Protein AF-A0A2P8MEK3-F1 (afdb_monomer_lite)

Structure (mmCIF, N/CA/C/O backbone):
data_AF-A0A2P8MEK3-F1
#
_entry.id   AF-A0A2P8MEK3-F1
#
loop_
_atom_site.group_PDB
_atom_site.id
_atom_site.type_symbol
_atom_site.label_atom_id
_atom_site.label_alt_id
_atom_site.label_comp_id
_atom_site.label_asym_id
_atom_site.label_entity_id
_atom_site.label_seq_id
_atom_site.pdbx_PDB_ins_code
_atom_site.Cartn_x
_atom_site.Cartn_y
_atom_site.Cartn_z
_atom_site.occupancy
_atom_site.B_iso_or_equiv
_atom_site.auth_seq_id
_atom_site.auth_comp_id
_atom_site.auth_asym_id
_atom_site.auth_atom_id
_atom_site.pdbx_PDB_model_num
ATOM 1 N N . MET A 1 1 ? 15.198 -2.774 -8.781 1.00 86.12 1 MET A N 1
ATOM 2 C CA . MET A 1 1 ? 13.733 -2.683 -8.569 1.00 86.12 1 MET A CA 1
ATOM 3 C C . MET A 1 1 ? 13.449 -2.892 -7.091 1.00 86.12 1 MET A C 1
ATOM 5 O O . MET A 1 1 ? 14.225 -3.587 -6.445 1.00 86.12 1 MET A O 1
ATOM 9 N N . LYS A 1 2 ? 12.395 -2.275 -6.556 1.00 93.19 2 LYS A N 1
ATOM 10 C CA . LYS A 1 2 ? 12.020 -2.335 -5.139 1.00 93.19 2 LYS A CA 1
ATOM 11 C C . LYS A 1 2 ? 11.012 -3.459 -4.886 1.00 93.19 2 LYS A C 1
ATOM 13 O O . LYS A 1 2 ? 10.041 -3.590 -5.633 1.00 93.19 2 LYS A O 1
ATOM 18 N N . LEU A 1 3 ? 11.216 -4.218 -3.815 1.00 94.38 3 LEU A N 1
ATOM 19 C CA . LEU A 1 3 ? 10.198 -5.068 -3.204 1.00 94.38 3 LEU A CA 1
ATOM 20 C C . LEU A 1 3 ? 9.503 -4.265 -2.107 1.00 94.38 3 LEU A C 1
ATOM 22 O O . LEU A 1 3 ? 10.161 -3.829 -1.167 1.00 94.38 3 LEU A O 1
ATOM 26 N N . PHE A 1 4 ? 8.194 -4.069 -2.226 1.00 95.81 4 PHE A N 1
ATOM 27 C CA . PHE A 1 4 ? 7.428 -3.281 -1.267 1.00 95.81 4 PHE A CA 1
ATOM 28 C C . PHE A 1 4 ? 6.737 -4.157 -0.228 1.00 95.81 4 PHE A C 1
ATOM 30 O O . PHE A 1 4 ? 6.184 -5.218 -0.534 1.00 95.81 4 PHE A O 1
ATOM 37 N N . LYS A 1 5 ? 6.723 -3.650 1.002 1.00 95.38 5 LYS A N 1
ATOM 38 C CA . LYS A 1 5 ? 5.951 -4.182 2.112 1.00 95.38 5 LYS A CA 1
ATOM 39 C C . LYS A 1 5 ? 5.146 -3.062 2.750 1.00 95.38 5 LYS A C 1
ATOM 41 O O . LYS A 1 5 ? 5.680 -2.003 3.074 1.00 95.38 5 LYS A O 1
ATOM 46 N N . ILE A 1 6 ? 3.865 -3.330 2.943 1.00 96.25 6 ILE A N 1
ATOM 47 C CA . ILE A 1 6 ? 2.892 -2.408 3.511 1.00 96.25 6 ILE A CA 1
ATOM 48 C C . ILE A 1 6 ? 2.440 -2.982 4.846 1.00 96.25 6 ILE A C 1
ATOM 50 O O . ILE A 1 6 ? 2.194 -4.184 4.961 1.00 96.25 6 ILE A O 1
ATOM 54 N N . LYS A 1 7 ? 2.308 -2.136 5.859 1.00 96.25 7 LYS A N 1
ATOM 55 C CA . LYS A 1 7 ? 1.659 -2.489 7.115 1.00 96.25 7 LYS A CA 1
ATOM 56 C C . LYS A 1 7 ? 0.508 -1.526 7.364 1.00 96.25 7 LYS A C 1
ATOM 58 O O . LYS A 1 7 ? 0.695 -0.319 7.318 1.00 96.25 7 LYS A O 1
ATOM 63 N N . ILE A 1 8 ? -0.675 -2.076 7.598 1.00 95.44 8 ILE A N 1
ATOM 64 C CA . ILE A 1 8 ? -1.912 -1.335 7.844 1.00 95.44 8 ILE A CA 1
ATOM 65 C C . ILE A 1 8 ? -2.330 -1.635 9.280 1.00 95.44 8 ILE A C 1
ATOM 67 O O . ILE A 1 8 ? -2.403 -2.806 9.665 1.00 95.44 8 ILE A O 1
ATOM 71 N N . THR A 1 9 ? -2.571 -0.600 10.080 1.00 95.19 9 THR A N 1
ATOM 72 C CA . THR A 1 9 ? -2.990 -0.739 11.482 1.00 95.19 9 THR A CA 1
ATOM 73 C C . THR A 1 9 ? -4.226 0.096 11.782 1.00 95.19 9 THR A C 1
ATOM 75 O O . THR A 1 9 ? -4.276 1.231 11.316 1.00 95.19 9 THR A O 1
ATOM 78 N N . GLY A 1 10 ? -5.157 -0.412 12.596 1.00 92.56 10 GLY A N 1
ATOM 79 C CA . GLY A 1 10 ? -6.339 0.338 13.052 1.00 92.56 10 GLY A CA 1
ATOM 80 C C . GLY A 1 10 ? -7.676 -0.317 12.686 1.00 92.56 10 GLY A C 1
ATOM 81 O O . GLY A 1 10 ? -7.861 -1.519 12.885 1.00 92.56 10 GLY A O 1
ATOM 82 N N . SER A 1 11 ? -8.618 0.475 12.179 1.00 90.06 11 SER A N 1
ATOM 83 C CA . SER A 1 11 ? -9.950 0.071 11.710 1.00 90.06 11 SER A CA 1
ATOM 84 C C . SER A 1 11 ? -10.203 0.581 10.280 1.00 90.06 11 SER A C 1
ATOM 86 O O . SER A 1 11 ? -9.369 1.271 9.705 1.00 90.06 11 SER A O 1
ATOM 88 N N . LEU A 1 12 ? -11.340 0.233 9.667 1.00 88.69 12 LEU A N 1
ATOM 89 C CA . LEU A 1 12 ? -11.711 0.785 8.352 1.00 88.69 12 LEU A CA 1
ATOM 90 C C . LEU A 1 12 ? -11.976 2.300 8.389 1.00 88.69 12 LEU A C 1
ATOM 92 O O . LEU A 1 12 ? -11.858 2.961 7.362 1.00 88.69 12 LEU A O 1
ATOM 96 N N . GLU A 1 13 ? -12.346 2.832 9.551 1.00 89.50 13 GLU A N 1
ATOM 97 C CA . GLU A 1 13 ? -12.682 4.245 9.755 1.00 89.50 13 GLU A CA 1
ATOM 98 C C . GLU A 1 13 ? -11.444 5.063 10.139 1.00 89.50 13 GLU A C 1
ATOM 100 O O . GLU A 1 13 ? -11.289 6.198 9.697 1.00 89.50 13 GLU A O 1
ATOM 105 N N . GLU A 1 14 ? -10.537 4.463 10.913 1.00 91.69 14 GLU A N 1
ATOM 106 C CA . GLU A 1 14 ? -9.319 5.096 11.408 1.00 91.69 14 GLU A CA 1
ATOM 107 C C . GLU A 1 14 ? -8.141 4.125 11.268 1.00 91.69 14 GLU A C 1
ATOM 109 O O . GLU A 1 14 ? -7.959 3.206 12.072 1.00 91.69 14 GLU A O 1
ATOM 114 N N . PHE A 1 15 ? -7.332 4.315 10.225 1.00 92.88 15 PHE A N 1
ATOM 115 C CA . PHE A 1 15 ? -6.147 3.503 9.965 1.00 92.88 15 PHE A CA 1
ATOM 116 C C . PHE A 1 15 ? -4.899 4.350 9.746 1.00 92.88 15 PHE A C 1
ATOM 118 O O . PHE A 1 15 ? -4.953 5.521 9.381 1.00 92.88 15 PHE A O 1
ATOM 125 N N . LYS A 1 16 ? -3.755 3.688 9.893 1.00 94.31 16 LYS A N 1
ATOM 126 C CA . LYS A 1 16 ? -2.438 4.190 9.512 1.00 94.31 16 LYS A CA 1
ATOM 127 C C . LYS A 1 16 ? -1.767 3.197 8.578 1.00 94.31 16 LYS A C 1
ATOM 129 O O . LYS A 1 16 ? -1.795 1.989 8.846 1.00 94.31 16 LYS A O 1
ATOM 134 N N . ILE A 1 17 ? -1.122 3.704 7.528 1.00 95.94 17 ILE A N 1
ATOM 135 C CA . ILE A 1 17 ? -0.302 2.893 6.631 1.00 95.94 17 ILE A CA 1
ATOM 136 C C . ILE A 1 17 ? 1.186 3.216 6.817 1.00 95.94 17 ILE A C 1
ATOM 138 O O . ILE A 1 17 ? 1.625 4.371 6.835 1.00 95.94 17 ILE A O 1
ATOM 142 N N . GLU A 1 18 ? 1.981 2.163 6.964 1.00 96.62 18 GLU A 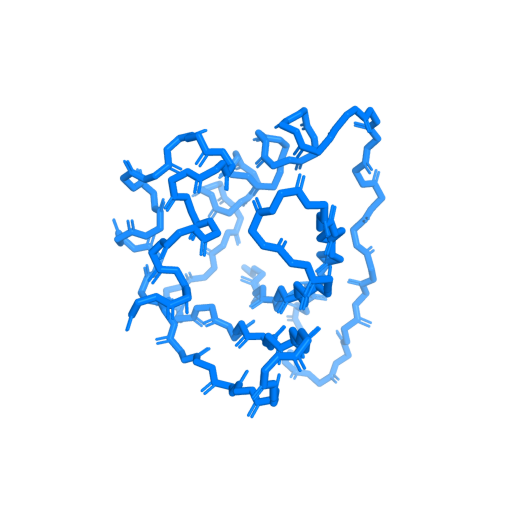N 1
ATOM 143 C CA . GLU A 1 18 ? 3.438 2.193 6.989 1.00 96.62 18 GLU A CA 1
ATOM 144 C C . GLU A 1 18 ? 3.956 1.503 5.728 1.00 96.62 18 GLU A C 1
ATOM 146 O O . GLU A 1 18 ? 3.606 0.356 5.433 1.00 96.62 18 GLU A O 1
ATOM 151 N N . TYR A 1 19 ? 4.793 2.213 4.979 1.00 96.94 19 TYR A N 1
ATOM 152 C CA . TYR A 1 19 ? 5.363 1.737 3.729 1.00 96.94 19 TYR A CA 1
ATOM 153 C C . TYR A 1 19 ? 6.840 1.452 3.942 1.00 96.94 19 TYR A C 1
ATOM 155 O O . TYR A 1 19 ? 7.561 2.245 4.545 1.00 96.94 19 TYR A O 1
ATOM 163 N N . SER A 1 20 ? 7.295 0.319 3.435 1.00 96.94 20 SER A N 1
ATOM 164 C CA . SER A 1 20 ? 8.703 -0.045 3.449 1.00 96.94 20 SER A CA 1
ATOM 165 C C . SER A 1 20 ? 9.081 -0.702 2.135 1.00 96.94 20 SER A C 1
ATOM 167 O O . SER A 1 20 ? 8.247 -1.310 1.458 1.00 96.94 20 SER A O 1
ATOM 169 N N . PHE A 1 21 ? 10.348 -0.591 1.768 1.00 95.94 21 PHE A N 1
ATOM 170 C CA . PHE A 1 21 ? 10.874 -1.209 0.567 1.00 95.94 21 PHE A CA 1
ATOM 171 C C . PHE A 1 21 ? 12.221 -1.863 0.830 1.00 95.94 21 PHE A C 1
ATOM 173 O O . PHE A 1 21 ? 12.974 -1.447 1.705 1.00 95.94 21 PHE A O 1
ATOM 180 N N . SER A 1 22 ? 12.547 -2.859 0.022 1.00 94.94 22 SER A N 1
ATOM 181 C CA . SER A 1 22 ? 13.866 -3.469 -0.026 1.00 94.94 22 SER A CA 1
ATOM 182 C C . SER A 1 22 ? 14.380 -3.485 -1.462 1.00 94.94 22 SER A C 1
ATOM 184 O O . SER A 1 22 ? 13.611 -3.645 -2.412 1.00 94.94 22 SER A O 1
ATOM 186 N N . THR A 1 23 ? 15.685 -3.299 -1.629 1.00 94.00 23 THR A N 1
ATOM 187 C CA . THR A 1 23 ? 16.383 -3.457 -2.916 1.00 94.00 23 THR A CA 1
ATOM 188 C C . THR A 1 23 ? 17.251 -4.712 -2.959 1.00 94.00 23 THR A C 1
ATOM 190 O O . THR A 1 23 ? 17.765 -5.050 -4.020 1.00 94.00 23 THR A O 1
ATOM 193 N N . ASP A 1 24 ? 17.407 -5.390 -1.823 1.00 91.69 24 ASP A N 1
ATOM 194 C CA . ASP A 1 24 ? 18.252 -6.569 -1.629 1.00 91.69 24 ASP A CA 1
ATOM 195 C C . ASP A 1 24 ? 17.477 -7.764 -1.043 1.00 91.69 24 ASP A C 1
ATOM 197 O O . ASP A 1 24 ? 18.078 -8.783 -0.738 1.00 91.69 24 ASP A O 1
ATOM 201 N N . TYR A 1 25 ? 16.148 -7.659 -0.918 1.00 80.88 25 TYR A N 1
ATOM 202 C CA . TYR A 1 25 ? 15.203 -8.641 -0.361 1.00 80.88 25 TYR A CA 1
ATOM 203 C C . TYR A 1 25 ? 15.322 -8.921 1.144 1.00 80.88 25 TYR A C 1
ATOM 205 O O . TYR A 1 25 ? 14.370 -9.441 1.729 1.00 80.88 25 TYR A O 1
ATOM 213 N N . PHE A 1 26 ? 16.431 -8.546 1.781 1.00 85.44 26 PHE A N 1
ATOM 214 C CA . PHE A 1 26 ? 16.698 -8.827 3.194 1.00 85.44 26 PHE A CA 1
ATOM 215 C C . PHE A 1 26 ? 16.495 -7.597 4.078 1.00 85.44 26 PHE A C 1
ATOM 217 O O . PHE A 1 26 ? 15.919 -7.700 5.160 1.00 85.44 26 PHE A O 1
ATOM 224 N N . ASN A 1 27 ? 16.913 -6.423 3.603 1.00 91.56 27 ASN A N 1
ATOM 225 C CA . ASN A 1 27 ? 16.902 -5.189 4.374 1.00 91.56 27 ASN A CA 1
ATOM 226 C C . ASN A 1 27 ? 15.775 -4.279 3.893 1.00 91.56 27 ASN A C 1
ATOM 228 O O . ASN A 1 27 ? 15.790 -3.777 2.765 1.00 91.56 27 ASN A O 1
ATOM 232 N N . TYR A 1 28 ? 14.792 -4.061 4.764 1.00 93.38 28 TYR A N 1
ATOM 233 C CA . TYR A 1 28 ? 13.694 -3.138 4.506 1.00 93.38 28 TYR A CA 1
ATOM 234 C C . TYR A 1 28 ? 14.003 -1.768 5.099 1.00 93.38 28 TYR A C 1
ATOM 236 O O . TYR A 1 28 ? 14.398 -1.653 6.256 1.00 93.38 28 TYR A O 1
ATOM 244 N N . LYS A 1 29 ? 13.789 -0.733 4.292 1.00 95.25 29 LYS A N 1
ATOM 245 C CA . LYS A 1 29 ? 13.867 0.675 4.675 1.00 95.25 29 LYS A CA 1
ATOM 246 C C . LYS A 1 29 ? 12.465 1.259 4.667 1.00 95.25 29 LYS A C 1
ATOM 248 O O . LYS A 1 29 ? 11.6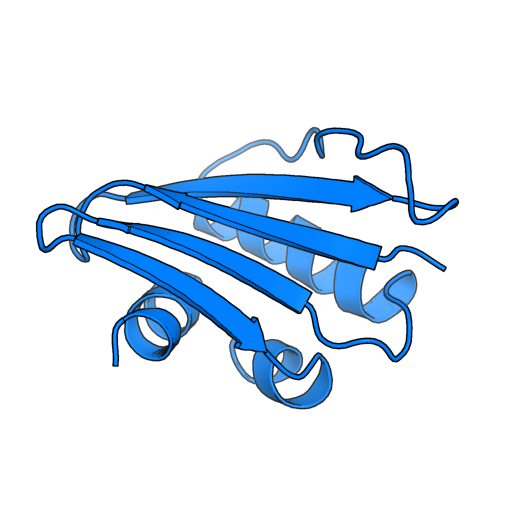73 0.939 3.780 1.00 95.25 29 LYS A O 1
ATOM 253 N N . GLU A 1 30 ? 12.159 2.097 5.644 1.00 95.62 30 GLU A N 1
ATOM 254 C CA . GLU A 1 30 ? 10.897 2.832 5.673 1.00 95.62 30 GLU A CA 1
ATOM 255 C C . GLU A 1 30 ? 10.857 3.865 4.541 1.00 95.62 30 GLU A C 1
ATOM 257 O O . GLU A 1 30 ? 11.871 4.482 4.206 1.00 95.62 30 GLU A O 1
ATOM 262 N N . CYS A 1 31 ? 9.687 4.040 3.928 1.00 93.81 31 CYS A N 1
ATOM 263 C CA . CYS A 1 31 ? 9.463 5.128 2.987 1.00 93.81 31 CYS A CA 1
ATOM 264 C C . CYS A 1 31 ? 9.092 6.401 3.752 1.00 93.81 31 CYS A C 1
ATOM 266 O O . CYS A 1 31 ? 8.169 6.399 4.567 1.00 93.81 31 CYS A O 1
ATOM 268 N N . THR A 1 32 ? 9.745 7.508 3.420 1.00 93.56 32 THR A N 1
ATOM 269 C CA . THR A 1 32 ? 9.508 8.829 4.013 1.00 93.56 32 THR A CA 1
ATOM 270 C C . THR A 1 32 ? 8.449 9.610 3.227 1.00 93.56 32 THR A C 1
ATOM 272 O O . THR A 1 32 ? 8.712 10.718 2.771 1.00 93.56 32 THR A O 1
ATOM 275 N N . TYR A 1 33 ? 7.278 9.008 2.985 1.00 96.00 33 TYR A N 1
ATOM 276 C CA . TYR A 1 33 ? 6.165 9.712 2.334 1.00 96.00 33 TYR A CA 1
ATOM 277 C C . TYR A 1 33 ? 5.450 10.611 3.343 1.00 96.00 33 TYR A C 1
ATOM 279 O O . TYR A 1 33 ? 5.101 10.154 4.439 1.00 96.00 33 TYR A O 1
ATOM 287 N N . GLU A 1 34 ? 5.190 11.853 2.948 1.00 93.94 34 GLU A N 1
ATOM 288 C CA . GLU A 1 34 ? 4.629 12.902 3.808 1.00 93.94 34 GLU A CA 1
ATOM 289 C C . GLU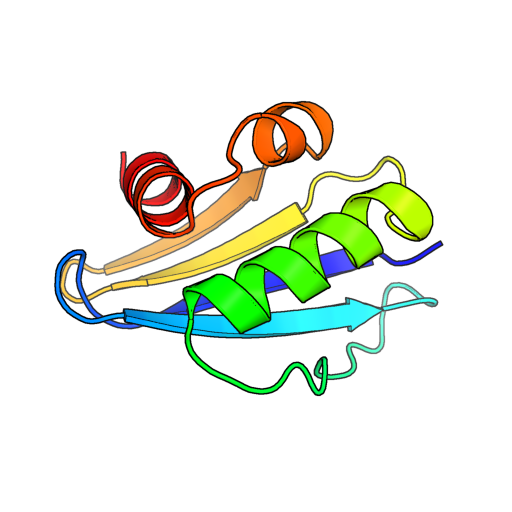 A 1 34 ? 3.206 13.301 3.388 1.00 93.94 34 GLU A C 1
ATOM 291 O O . GLU A 1 34 ? 2.790 13.032 2.261 1.00 93.94 34 GLU A O 1
ATOM 296 N N . GLY A 1 35 ? 2.466 13.940 4.298 1.00 95.56 35 GLY A N 1
ATOM 297 C CA . GLY A 1 35 ? 1.089 14.395 4.078 1.00 95.56 35 GLY A CA 1
ATOM 298 C C . GLY A 1 35 ? 0.022 13.493 4.706 1.00 95.56 35 GLY A C 1
ATOM 299 O O . GLY A 1 35 ? 0.297 12.677 5.589 1.00 95.56 35 GLY A O 1
ATOM 300 N N . THR A 1 36 ? -1.217 13.666 4.254 1.00 95.81 36 THR A N 1
ATOM 301 C CA . THR A 1 36 ? -2.379 12.832 4.593 1.00 95.81 36 THR A CA 1
ATOM 302 C C . THR A 1 36 ? -2.199 11.386 4.118 1.00 95.81 36 THR A C 1
ATOM 304 O O . THR A 1 36 ? -1.371 11.095 3.257 1.00 95.81 36 THR A O 1
ATOM 307 N N . GLU A 1 37 ? -3.002 10.445 4.626 1.00 94.69 37 GLU A N 1
ATOM 308 C CA . GLU A 1 37 ? -2.916 9.038 4.193 1.00 94.69 37 GLU A CA 1
ATOM 309 C C . GLU A 1 37 ? -3.139 8.858 2.683 1.00 94.69 37 GLU A C 1
ATOM 311 O O . GLU A 1 37 ? -2.482 8.014 2.075 1.00 94.69 37 GLU A O 1
ATOM 316 N N . GLN A 1 38 ? -4.005 9.668 2.058 1.00 95.88 38 GLN A N 1
ATOM 317 C CA . GLN A 1 38 ? -4.195 9.636 0.605 1.00 95.88 38 GLN A CA 1
ATOM 318 C C . GLN A 1 38 ? -2.957 10.169 -0.134 1.00 95.88 38 GLN A C 1
ATOM 320 O O . GLN A 1 38 ? -2.497 9.517 -1.062 1.00 95.88 38 GLN A O 1
ATOM 325 N N . GLU A 1 39 ? -2.356 11.280 0.301 1.00 97.44 39 GLU A N 1
ATOM 326 C CA . GLU A 1 39 ? -1.139 11.824 -0.332 1.00 97.44 39 GLU A CA 1
ATOM 327 C C . GLU A 1 39 ? 0.061 10.877 -0.190 1.00 97.44 39 GLU A C 1
ATOM 329 O O . GLU A 1 39 ? 0.842 10.693 -1.128 1.00 97.44 39 GLU A O 1
ATOM 334 N N . ARG A 1 40 ? 0.192 10.225 0.971 1.00 97.56 40 ARG A N 1
ATOM 335 C CA . ARG A 1 40 ? 1.206 9.188 1.207 1.00 97.56 40 ARG A CA 1
ATOM 336 C C . ARG A 1 40 ? 0.959 7.968 0.320 1.00 97.56 40 ARG A C 1
ATOM 338 O O . ARG A 1 40 ? 1.912 7.389 -0.205 1.00 97.56 40 ARG A O 1
ATOM 345 N N . TYR A 1 41 ? -0.306 7.587 0.134 1.00 97.31 41 TYR A N 1
ATOM 346 C CA . TYR A 1 41 ? -0.699 6.508 -0.768 1.00 97.31 41 TYR A CA 1
ATOM 347 C C . TYR A 1 41 ? -0.402 6.839 -2.234 1.00 97.31 41 TYR A C 1
ATOM 349 O O . TYR A 1 41 ? 0.127 5.986 -2.941 1.00 97.31 41 TYR A O 1
ATOM 357 N N . ASP A 1 42 ? -0.660 8.068 -2.677 1.00 97.69 42 ASP A N 1
ATOM 358 C CA . ASP A 1 42 ? -0.387 8.511 -4.048 1.00 97.69 42 ASP A CA 1
ATOM 359 C C . ASP A 1 42 ? 1.120 8.482 -4.359 1.00 97.69 42 ASP A C 1
ATOM 361 O O . ASP A 1 42 ? 1.539 7.978 -5.405 1.00 97.69 42 ASP A O 1
ATOM 365 N N . GLN A 1 43 ? 1.957 8.937 -3.418 1.00 97.75 43 GLN A N 1
ATOM 366 C CA . GLN A 1 43 ? 3.420 8.843 -3.532 1.00 97.75 43 GLN A CA 1
ATOM 367 C C . GLN A 1 43 ? 3.894 7.389 -3.617 1.00 97.75 43 GLN A C 1
ATOM 369 O O . GLN A 1 43 ? 4.696 7.035 -4.486 1.00 97.75 43 GLN A O 1
ATOM 374 N N . PHE A 1 44 ? 3.372 6.529 -2.740 1.00 97.00 44 PHE A N 1
ATOM 375 C CA . PHE A 1 44 ? 3.634 5.097 -2.791 1.00 97.00 44 PHE A CA 1
ATOM 376 C C . PHE A 1 44 ? 3.192 4.480 -4.126 1.00 97.00 44 PHE A C 1
ATOM 378 O O . PHE A 1 44 ? 3.924 3.677 -4.703 1.00 97.00 44 PHE A O 1
ATOM 385 N N . TYR A 1 45 ? 2.016 4.847 -4.630 1.00 96.56 45 TYR A N 1
ATOM 386 C CA . TYR A 1 45 ? 1.443 4.315 -5.861 1.00 96.56 45 TYR A CA 1
ATOM 387 C C . TYR A 1 45 ? 2.333 4.626 -7.073 1.00 96.56 45 TYR A C 1
ATOM 389 O O . TYR A 1 45 ? 2.647 3.725 -7.861 1.00 96.56 45 TYR A O 1
ATOM 397 N N . GLU A 1 46 ? 2.806 5.868 -7.210 1.00 96.88 46 GLU A N 1
ATOM 398 C CA . GLU A 1 46 ? 3.711 6.239 -8.305 1.00 96.88 46 GLU A CA 1
ATOM 399 C C . GLU A 1 46 ? 5.107 5.603 -8.153 1.00 96.88 46 GLU A C 1
ATOM 401 O O . GLU A 1 46 ? 5.696 5.161 -9.149 1.00 96.88 46 GLU A O 1
ATOM 406 N N . ASP A 1 47 ? 5.614 5.441 -6.925 1.00 96.19 47 ASP A N 1
ATOM 407 C CA . ASP A 1 47 ? 6.868 4.717 -6.661 1.00 96.19 47 ASP A CA 1
ATOM 408 C C . ASP A 1 47 ? 6.728 3.215 -6.972 1.00 96.19 47 ASP A C 1
ATOM 410 O O . ASP A 1 47 ? 7.599 2.611 -7.602 1.00 96.19 47 ASP A O 1
ATOM 414 N N . LEU A 1 48 ? 5.597 2.596 -6.629 1.00 95.56 48 LEU A N 1
ATOM 415 C CA . LEU A 1 48 ? 5.298 1.207 -6.968 1.00 95.56 48 LEU A CA 1
ATOM 416 C C . LEU A 1 48 ? 5.233 1.007 -8.481 1.00 95.56 48 LEU A C 1
ATOM 418 O O . LEU A 1 48 ? 5.777 0.030 -9.007 1.00 95.56 48 LEU A O 1
ATOM 422 N N . LYS A 1 49 ? 4.563 1.913 -9.190 1.00 95.12 49 LYS A N 1
ATOM 423 C CA . LYS A 1 49 ? 4.431 1.880 -10.646 1.00 95.12 49 LYS A CA 1
ATOM 424 C C . LYS A 1 49 ? 5.797 1.971 -11.325 1.00 95.12 49 LYS A C 1
ATOM 426 O O . LYS A 1 49 ? 6.096 1.110 -12.154 1.00 95.12 49 LYS A O 1
ATOM 431 N N . THR A 1 50 ? 6.626 2.923 -10.898 1.00 94.94 50 THR A N 1
ATOM 432 C CA . THR A 1 50 ? 7.925 3.244 -11.510 1.00 94.94 50 THR A CA 1
ATOM 433 C C . THR A 1 50 ? 9.036 2.280 -11.093 1.00 94.94 50 THR A C 1
ATOM 435 O O . THR A 1 50 ? 9.746 1.740 -11.937 1.00 94.94 50 THR A O 1
ATOM 438 N N . ASN A 1 51 ? 9.178 2.022 -9.793 1.00 95.12 51 ASN A N 1
ATOM 439 C CA . ASN A 1 51 ? 10.326 1.313 -9.221 1.00 95.12 51 ASN A CA 1
ATOM 440 C C . ASN A 1 51 ? 9.995 -0.098 -8.725 1.00 95.12 51 ASN A C 1
ATOM 442 O O . ASN A 1 51 ? 10.913 -0.886 -8.471 1.00 95.12 51 ASN A O 1
ATOM 446 N N . GLY A 1 52 ? 8.712 -0.432 -8.567 1.00 92.38 52 GLY A N 1
ATOM 447 C CA . GLY A 1 52 ? 8.273 -1.719 -8.033 1.00 92.38 52 GLY A CA 1
ATOM 448 C C . GLY A 1 52 ? 8.589 -2.894 -8.948 1.00 92.38 52 GLY A C 1
ATOM 449 O O . GLY A 1 52 ? 8.285 -2.864 -10.144 1.00 92.38 52 GLY A O 1
ATOM 450 N N . GLY A 1 53 ? 9.164 -3.942 -8.363 1.00 91.31 53 GL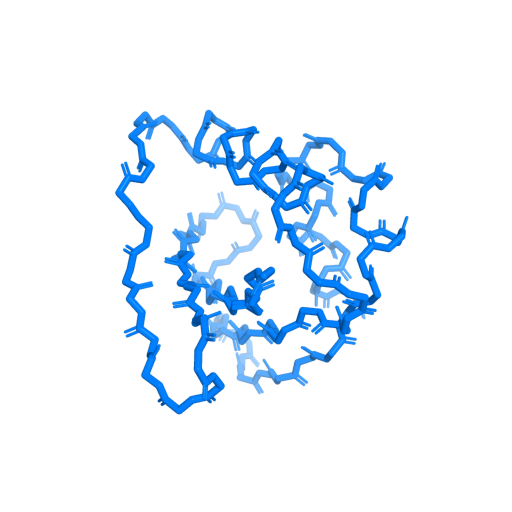Y A N 1
ATOM 451 C CA . GLY A 1 53 ? 9.445 -5.205 -9.034 1.00 91.31 53 GLY A CA 1
ATOM 452 C C . GLY A 1 53 ? 8.188 -5.967 -9.481 1.00 91.31 53 GLY A C 1
ATOM 453 O O . GLY A 1 53 ? 7.061 -5.550 -9.200 1.00 91.31 53 GLY A O 1
ATOM 454 N N . PRO A 1 54 ? 8.361 -7.086 -10.206 1.00 90.38 54 PRO A N 1
ATOM 455 C CA . PRO A 1 54 ? 7.254 -7.938 -10.643 1.00 90.38 54 PRO A CA 1
ATOM 456 C C . PRO A 1 54 ? 6.607 -8.730 -9.497 1.00 90.38 54 PRO A C 1
ATOM 458 O O . PRO A 1 54 ? 5.554 -9.335 -9.693 1.00 90.38 54 PRO A O 1
ATOM 461 N N . GLN A 1 55 ? 7.238 -8.764 -8.321 1.00 90.88 55 GLN A N 1
ATOM 462 C CA . GLN A 1 55 ? 6.762 -9.535 -7.182 1.00 90.88 55 GLN A CA 1
ATOM 463 C C . GLN A 1 55 ? 5.457 -8.955 -6.612 1.00 90.88 55 GLN A C 1
ATOM 465 O O . GLN A 1 55 ? 5.241 -7.739 -6.658 1.00 90.88 55 GLN A O 1
ATOM 470 N N . PRO A 1 56 ? 4.594 -9.804 -6.030 1.00 93.31 56 PRO A N 1
ATOM 471 C CA . PRO A 1 56 ? 3.494 -9.339 -5.200 1.00 93.31 56 PRO A CA 1
ATOM 472 C C . PRO A 1 56 ? 4.000 -8.499 -4.026 1.00 93.31 56 PRO A C 1
ATOM 474 O O . PRO A 1 56 ? 5.096 -8.719 -3.507 1.00 93.31 56 PRO A O 1
ATOM 477 N N . LEU A 1 57 ? 3.168 -7.567 -3.576 1.00 94.19 57 LEU A N 1
ATOM 478 C CA . LEU A 1 57 ? 3.431 -6.808 -2.367 1.00 94.19 57 LEU A CA 1
ATOM 479 C C . LEU A 1 57 ? 3.069 -7.634 -1.146 1.00 94.19 57 LEU A C 1
ATOM 481 O O . LEU A 1 57 ? 2.030 -8.295 -1.127 1.00 94.19 57 LEU A O 1
ATOM 485 N N . ASN A 1 58 ? 3.899 -7.545 -0.113 1.00 94.12 58 ASN A N 1
ATOM 486 C CA . ASN A 1 58 ? 3.586 -8.130 1.182 1.00 94.12 58 ASN A CA 1
ATOM 487 C C . ASN A 1 58 ? 2.808 -7.110 2.020 1.00 94.12 58 ASN A C 1
ATOM 489 O O . ASN A 1 58 ? 3.317 -6.029 2.309 1.00 94.12 58 ASN A O 1
ATOM 493 N N . ILE A 1 59 ? 1.576 -7.436 2.387 1.00 95.38 59 ILE A N 1
ATOM 494 C CA . ILE A 1 59 ? 0.671 -6.552 3.113 1.00 95.38 59 ILE A CA 1
ATOM 495 C C . ILE A 1 59 ? 0.345 -7.193 4.455 1.00 95.38 59 ILE A C 1
ATOM 497 O O . ILE A 1 59 ? -0.294 -8.240 4.519 1.00 95.38 59 ILE A O 1
ATOM 501 N N . LYS A 1 60 ? 0.763 -6.536 5.534 1.00 95.31 60 LYS A N 1
ATOM 502 C CA . LYS A 1 60 ? 0.488 -6.941 6.909 1.00 95.31 60 LYS A CA 1
ATOM 503 C C . LYS A 1 60 ? -0.629 -6.086 7.487 1.00 95.31 60 LYS A C 1
ATOM 505 O O . LYS A 1 60 ? -0.439 -4.899 7.730 1.00 95.31 60 LYS A O 1
ATOM 510 N N . LEU A 1 61 ? -1.769 -6.694 7.762 1.00 93.94 61 LEU A N 1
ATOM 511 C CA . LEU A 1 61 ? -2.909 -6.061 8.414 1.00 93.94 61 LEU A CA 1
ATOM 512 C C . LEU A 1 61 ? -2.863 -6.383 9.906 1.00 93.94 61 LEU A C 1
ATOM 514 O O . LEU A 1 61 ? -2.808 -7.549 10.288 1.00 93.94 61 LEU A O 1
ATOM 518 N N . LYS A 1 62 ? -2.868 -5.354 10.750 1.00 93.62 62 LYS A N 1
ATOM 519 C CA . LYS A 1 62 ? -3.075 -5.462 12.198 1.00 93.62 62 LYS A CA 1
ATOM 520 C C . LYS A 1 62 ? -4.272 -4.597 12.567 1.00 93.62 62 LYS A C 1
ATOM 522 O O . LYS A 1 62 ? -4.119 -3.436 12.942 1.00 93.62 62 LYS A O 1
ATOM 527 N N . MET A 1 63 ? -5.452 -5.162 12.390 1.00 85.94 63 MET A N 1
ATOM 528 C CA . MET A 1 63 ? -6.710 -4.459 12.589 1.00 85.94 63 MET A CA 1
ATOM 529 C C . MET A 1 63 ? -7.319 -4.841 13.939 1.00 85.94 63 MET A C 1
ATOM 531 O O . MET A 1 63 ? -6.882 -5.800 14.580 1.00 85.94 63 MET A O 1
ATOM 535 N N . SER A 1 64 ? -8.346 -4.114 14.371 1.00 83.00 64 SER A N 1
ATOM 536 C CA . SER A 1 64 ? -9.067 -4.398 15.621 1.00 83.00 64 SER A CA 1
ATOM 537 C C . SER A 1 64 ? -9.629 -5.826 15.704 1.00 83.00 64 SER A C 1
ATOM 539 O O . SER A 1 64 ? -9.726 -6.380 16.795 1.00 83.00 64 SER A O 1
ATOM 541 N N . ASN A 1 65 ? -9.959 -6.444 14.565 1.00 79.44 65 ASN A N 1
ATOM 542 C CA . ASN A 1 65 ? -10.497 -7.803 14.483 1.00 79.44 65 ASN A CA 1
ATOM 543 C C . ASN A 1 65 ? -9.431 -8.907 14.330 1.00 79.44 65 ASN A C 1
ATOM 545 O O . ASN A 1 65 ? -9.794 -10.081 14.294 1.00 79.44 65 ASN A O 1
ATOM 549 N N . GLY A 1 66 ? -8.139 -8.567 14.223 1.00 86.69 66 GLY A N 1
ATOM 550 C CA . GLY A 1 66 ? -7.066 -9.558 14.135 1.00 86.69 66 GLY A CA 1
ATOM 551 C C .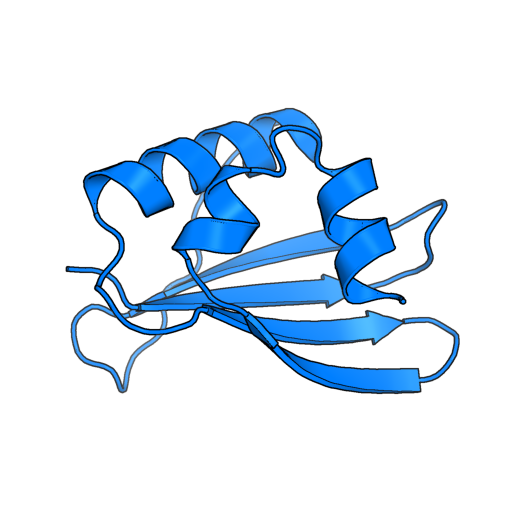 GLY A 1 66 ? -5.870 -9.158 13.272 1.00 86.69 66 GLY A C 1
ATOM 552 O O . GLY A 1 66 ? -5.727 -8.028 12.801 1.00 86.69 66 GLY A O 1
ATOM 553 N N . VAL A 1 67 ? -4.975 -10.130 13.076 1.00 92.19 67 VAL A N 1
ATOM 554 C CA . VAL A 1 67 ? -3.754 -9.983 12.276 1.00 92.19 67 VAL A CA 1
ATOM 555 C C . VAL A 1 67 ? -3.820 -10.903 11.065 1.00 92.19 67 VAL A C 1
ATOM 557 O O . VAL A 1 67 ? -4.091 -12.092 11.206 1.00 92.19 67 VAL A O 1
ATOM 560 N N . MET A 1 68 ? -3.531 -10.361 9.885 1.00 91.88 68 MET A N 1
ATOM 561 C CA . MET A 1 68 ? -3.522 -11.104 8.628 1.00 91.88 68 MET A CA 1
ATOM 562 C C . MET A 1 68 ? -2.348 -10.653 7.761 1.00 91.88 68 MET A C 1
ATOM 564 O O . MET A 1 68 ? -2.072 -9.461 7.647 1.00 91.88 68 MET A O 1
ATOM 568 N N . ASP A 1 69 ? -1.666 -11.604 7.130 1.00 92.69 69 ASP A N 1
ATOM 569 C CA . ASP A 1 69 ? -0.623 -11.335 6.144 1.00 92.69 69 ASP A CA 1
ATOM 570 C C . ASP A 1 69 ? -1.145 -11.742 4.754 1.00 92.69 69 ASP A C 1
ATOM 572 O O . ASP A 1 69 ? -1.668 -12.842 4.572 1.00 92.69 69 ASP A O 1
ATOM 576 N N . ARG A 1 70 ? -1.046 -10.841 3.771 1.00 91.19 70 ARG A N 1
ATOM 577 C CA . ARG A 1 70 ? -1.510 -11.048 2.393 1.00 91.19 70 ARG A CA 1
ATOM 578 C C . ARG A 1 70 ? -0.392 -10.766 1.399 1.00 91.19 70 ARG A C 1
ATOM 580 O O . ARG A 1 70 ? 0.338 -9.788 1.526 1.00 91.19 70 ARG A O 1
ATOM 587 N N . ALA A 1 71 ? -0.304 -11.593 0.365 1.00 93.94 71 ALA A N 1
ATOM 588 C CA . ALA A 1 71 ? 0.443 -11.266 -0.841 1.00 93.94 71 ALA A CA 1
ATOM 589 C C . ALA A 1 71 ? -0.536 -10.692 -1.871 1.00 93.94 71 ALA A C 1
ATOM 591 O O . ALA A 1 71 ? -1.510 -11.357 -2.220 1.00 93.94 71 ALA A O 1
ATOM 592 N N . PHE A 1 72 ? -0.299 -9.469 -2.350 1.00 94.38 72 PHE A N 1
ATOM 593 C CA . PHE A 1 72 ? -1.216 -8.798 -3.272 1.00 94.38 72 PHE A CA 1
ATOM 594 C C . PHE A 1 72 ? -0.538 -8.452 -4.604 1.00 94.38 72 PHE A C 1
ATOM 596 O O . PHE A 1 72 ? 0.517 -7.807 -4.604 1.00 94.38 72 PHE A O 1
ATOM 603 N N . PRO A 1 73 ? -1.093 -8.871 -5.757 1.00 94.94 73 PRO A N 1
ATOM 604 C CA . PRO A 1 73 ? -0.473 -8.610 -7.051 1.00 94.94 73 PRO A CA 1
ATOM 605 C C . PRO A 1 73 ? -0.346 -7.111 -7.347 1.00 94.94 73 PRO A C 1
ATOM 607 O O . PRO A 1 73 ? -1.328 -6.370 -7.289 1.00 94.94 73 PRO A O 1
ATOM 610 N N . LYS A 1 74 ? 0.847 -6.667 -7.777 1.00 93.81 74 LYS A N 1
ATOM 611 C CA . LYS A 1 74 ? 1.096 -5.269 -8.185 1.00 93.81 74 LYS A CA 1
ATOM 612 C C . LYS A 1 74 ? 0.068 -4.775 -9.209 1.00 93.81 74 LYS A C 1
ATOM 614 O O . LYS A 1 74 ? -0.428 -3.663 -9.089 1.00 93.81 74 LYS A O 1
ATOM 619 N N . LYS A 1 75 ? -0.276 -5.605 -10.201 1.00 93.88 75 LYS A N 1
ATOM 620 C CA . LYS A 1 75 ? -1.236 -5.246 -11.261 1.00 93.88 75 LYS A CA 1
ATOM 621 C C . LYS A 1 75 ? -2.637 -4.940 -10.731 1.00 93.88 75 LYS A C 1
ATOM 623 O O . LYS A 1 75 ? -3.328 -4.126 -11.331 1.00 93.88 75 LYS A O 1
ATOM 628 N N . ASP A 1 76 ? -3.051 -5.589 -9.646 1.00 94.25 76 ASP A N 1
ATOM 629 C CA . ASP A 1 76 ? -4.359 -5.350 -9.039 1.00 94.25 76 ASP A CA 1
ATOM 630 C C . ASP A 1 76 ? -4.317 -4.168 -8.075 1.00 94.25 76 ASP A C 1
ATOM 632 O O . ASP A 1 76 ? -5.271 -3.397 -8.028 1.00 94.25 76 ASP A O 1
ATOM 636 N N . LEU A 1 77 ? -3.189 -3.955 -7.387 1.00 93.00 77 LEU A N 1
ATOM 637 C CA . LEU A 1 77 ? -2.987 -2.756 -6.570 1.00 93.00 77 LEU A CA 1
ATOM 638 C C . LEU A 1 77 ? -3.030 -1.493 -7.425 1.00 93.00 77 LEU A C 1
ATOM 640 O O . LEU A 1 77 ? -3.723 -0.549 -7.077 1.00 93.00 77 LEU A O 1
ATOM 644 N N . LEU A 1 78 ? -2.396 -1.513 -8.597 1.00 94.12 78 LEU A N 1
ATOM 645 C CA . LEU A 1 78 ? -2.410 -0.391 -9.539 1.00 94.12 78 LEU A CA 1
ATOM 646 C C . LEU A 1 78 ? -3.798 -0.090 -10.151 1.00 94.12 78 LEU A C 1
ATOM 648 O O . LEU A 1 78 ? -3.920 0.791 -10.996 1.00 94.12 78 LEU A O 1
ATOM 652 N N . LYS A 1 79 ? -4.858 -0.805 -9.758 1.00 95.38 79 LYS A N 1
ATOM 653 C CA . LYS A 1 79 ? -6.250 -0.455 -10.092 1.00 95.38 79 LYS A CA 1
ATOM 654 C C . LYS A 1 79 ? -6.935 0.335 -8.974 1.00 95.38 79 LYS A C 1
ATOM 656 O O . LYS A 1 79 ? -7.985 0.925 -9.206 1.00 95.38 79 LYS A O 1
ATOM 661 N N . LEU A 1 80 ? -6.353 0.349 -7.778 1.00 95.06 80 LEU A N 1
ATOM 662 C CA . LEU A 1 80 ? -6.877 0.995 -6.582 1.00 95.06 80 LEU A CA 1
ATOM 663 C C . LEU A 1 80 ? -6.145 2.330 -6.432 1.00 95.06 80 LEU A C 1
ATOM 665 O O . LEU A 1 80 ? -5.013 2.370 -5.980 1.00 95.06 80 LEU A O 1
ATOM 669 N N . LYS A 1 81 ? -6.751 3.428 -6.890 1.00 92.88 81 LYS A N 1
ATOM 670 C CA . LYS A 1 81 ? -6.144 4.770 -6.764 1.00 92.88 81 LYS A CA 1
ATOM 671 C C . LYS A 1 81 ? -6.483 5.445 -5.437 1.00 92.88 81 LYS A C 1
ATOM 673 O O . LYS A 1 81 ? -5.792 6.355 -5.003 1.00 92.88 81 LYS A O 1
ATOM 678 N N . ASN A 1 82 ? -7.566 5.014 -4.804 1.00 94.56 82 ASN A N 1
ATOM 679 C CA . ASN A 1 82 ? -8.034 5.574 -3.552 1.00 94.56 82 ASN A CA 1
ATOM 680 C C . ASN A 1 82 ? -7.576 4.701 -2.374 1.00 94.56 82 ASN A C 1
ATOM 682 O O . ASN A 1 82 ? -7.719 3.475 -2.410 1.00 94.56 82 ASN A O 1
ATOM 686 N N . VAL A 1 83 ? -7.059 5.335 -1.318 1.00 94.62 83 VAL A N 1
ATOM 687 C CA . VAL A 1 83 ? -6.546 4.631 -0.135 1.00 94.62 83 VAL A CA 1
ATOM 688 C C . VAL A 1 83 ? -7.649 3.872 0.612 1.00 94.62 83 VAL A C 1
ATOM 690 O O . VAL A 1 83 ? -7.413 2.770 1.101 1.00 94.62 83 VAL A O 1
ATOM 693 N N . GLN A 1 84 ? -8.878 4.396 0.640 1.00 93.81 84 GLN A N 1
ATOM 694 C CA . GLN A 1 84 ? -10.024 3.725 1.260 1.00 93.81 84 GLN A CA 1
ATOM 695 C C . GLN A 1 84 ? -10.407 2.461 0.494 1.00 93.81 84 GLN A C 1
ATOM 697 O O . GLN A 1 84 ? -10.651 1.424 1.108 1.00 93.81 84 GLN A O 1
ATOM 702 N N . ASP A 1 85 ? -10.418 2.507 -0.838 1.00 94.69 85 ASP A N 1
ATOM 703 C CA . ASP A 1 85 ? -10.702 1.324 -1.658 1.00 94.69 85 ASP A CA 1
ATOM 704 C C . ASP A 1 85 ? -9.615 0.261 -1.489 1.00 94.69 85 ASP A C 1
ATOM 706 O O . ASP A 1 85 ? -9.915 -0.931 -1.386 1.00 94.69 85 ASP A O 1
ATOM 710 N N . PHE A 1 86 ? -8.355 0.694 -1.393 1.00 94.44 86 PHE A N 1
ATOM 711 C CA . PHE A 1 86 ? -7.237 -0.183 -1.074 1.00 94.44 86 PHE A CA 1
ATOM 712 C C . PHE A 1 86 ? -7.422 -0.874 0.279 1.00 94.44 86 PHE A C 1
ATOM 714 O O . PHE A 1 86 ? -7.409 -2.105 0.337 1.00 94.44 86 PHE A O 1
ATOM 721 N N . VAL A 1 87 ? -7.661 -0.120 1.354 1.00 92.88 87 VAL A N 1
ATOM 722 C CA . VAL A 1 87 ? -7.834 -0.683 2.701 1.00 92.88 87 VAL A CA 1
ATOM 723 C C . VAL A 1 87 ? -9.068 -1.589 2.774 1.00 92.88 87 VAL A C 1
ATOM 725 O O . VAL A 1 87 ? -8.965 -2.710 3.275 1.00 92.88 87 VAL A O 1
ATOM 728 N N . LYS A 1 88 ? -10.205 -1.188 2.189 1.00 92.62 88 LYS A N 1
ATOM 729 C CA . LYS A 1 88 ? -11.413 -2.029 2.094 1.00 92.62 88 LYS A CA 1
ATOM 730 C C . LYS A 1 88 ? -11.136 -3.347 1.374 1.00 92.62 88 LYS A C 1
ATOM 732 O 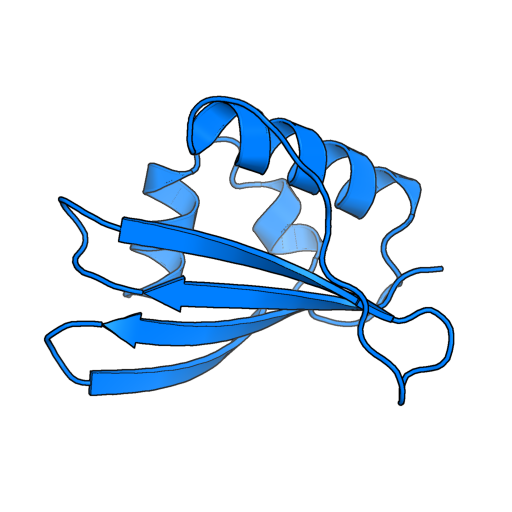O . LYS A 1 88 ? -11.572 -4.404 1.834 1.00 92.62 88 LYS A O 1
ATOM 737 N N . LYS A 1 89 ? -10.382 -3.309 0.270 1.00 92.56 89 LYS A N 1
ATOM 738 C CA . LYS A 1 89 ? -10.010 -4.507 -0.493 1.00 92.56 89 LYS A CA 1
ATOM 739 C C . LYS A 1 89 ? -9.047 -5.419 0.266 1.00 92.56 89 LYS A C 1
ATOM 741 O O . LYS A 1 89 ? -9.053 -6.623 0.043 1.00 92.56 89 LYS A O 1
ATOM 746 N N . MET A 1 90 ? -8.208 -4.863 1.137 1.00 90.31 90 MET A N 1
ATOM 747 C CA . MET A 1 90 ? -7.322 -5.657 1.990 1.00 90.31 90 MET A CA 1
ATOM 748 C C . MET A 1 90 ? -8.063 -6.308 3.161 1.00 90.31 90 MET A C 1
ATOM 750 O O . MET A 1 90 ? -7.657 -7.372 3.626 1.00 90.31 90 MET A O 1
ATOM 754 N N . TYR A 1 91 ? -9.142 -5.677 3.618 1.00 82.88 91 TYR A N 1
ATOM 755 C CA . TYR A 1 91 ? -9.963 -6.152 4.726 1.00 82.88 91 TYR A CA 1
ATOM 756 C C . TYR A 1 91 ? -10.965 -7.248 4.327 1.00 82.88 91 TYR A C 1
ATOM 758 O O . TYR A 1 91 ? -11.299 -8.092 5.154 1.00 82.88 91 TYR A O 1
ATOM 766 N N . THR A 1 92 ? -11.427 -7.239 3.073 1.00 76.31 92 THR A N 1
ATOM 767 C CA . THR A 1 92 ? -12.330 -8.249 2.488 1.00 76.31 92 THR A CA 1
ATOM 768 C C . THR A 1 92 ? -11.539 -9.399 1.879 1.00 76.31 92 THR A C 1
ATOM 770 O O . THR A 1 92 ? -11.712 -10.555 2.311 1.00 76.31 92 THR A O 1
#

Radius of gyration: 12.23 Å; chains: 1; bounding box: 31×26×27 Å

Secondary structure (DSSP, 8-state):
-BEEEEEEEE-SSSEEEEEEEESSSS--EE----SSHHHHHHHHHHHHHHHB-SSPEEEEEEETTEEEEEEE-HHHHTT--SHHHHHHHHH-

Sequence (92 aa):
MKLFKIKITGSLEEFKIEYSFSTDYFNYKECTYEGTEQERYDQFYEDLKTNGGPQPLNIKLKMSNGVMDRAFPKKDLLKLKNVQDFVKKMYT

pLDDT: mean 93.16, std 3.99, range [76.31, 97.75]

Foldseek 3Di:
DKAKEWEWEEALVDIDIWIWIDPPVPDIDTDPQDDDPLSSLQVVLVCCVPPNDQFFYWYWYHYPVGTDIDGHGSVVVNVPSGPSVVVVVVVD